Protein AF-A0A7C0VKD2-F1 (afdb_monomer)

Foldseek 3Di:
DCVVVVVVVVVVVVVVVVVDDLVVLLVVLVVCCVVVVDPPVVSVVVSVVVVVVVVVVVVVVVVVVVVVVVVVCVVPVPDDPVNVVVVVVVVVVVVVVVCVVCVDD

pLDDT: mean 83.88, std 10.03, range [48.56, 96.19]

Radius of gyration: 26.83 Å; Cα contacts (8 Å, |Δi|>4): 21; chains: 1; bounding box: 48×20×86 Å

Solvent-accessible surface area (backbone atoms only — not comparable to full-atom values): 5975 Å² total; per-residue (Å²): 133,63,66,64,59,52,53,50,50,52,50,54,48,47,56,57,53,69,63,66,37,72,71,49,49,50,52,56,40,51,49,38,35,74,72,65,78,41,52,73,65,58,38,53,52,50,46,54,52,51,54,52,49,54,54,54,50,51,55,56,49,52,53,49,51,49,52,53,50,52,56,48,44,72,69,43,96,57,81,51,71,65,58,54,50,53,51,51,51,54,48,53,56,50,52,57,51,49,46,70,76,54,61,85,126

Mean predicted aligned error: 10.78 Å

Structure (mmCIF, N/CA/C/O backbone):
data_AF-A0A7C0VKD2-F1
#
_entry.id   AF-A0A7C0VKD2-F1
#
loop_
_atom_site.group_PDB
_atom_site.id
_atom_site.type_symbol
_atom_site.label_atom_id
_atom_site.label_alt_id
_atom_site.label_comp_id
_atom_site.label_asym_id
_atom_site.label_entity_id
_atom_site.label_seq_id
_atom_site.pdbx_PDB_ins_code
_atom_site.Cartn_x
_atom_site.Cartn_y
_atom_site.Cartn_z
_atom_site.occupancy
_atom_site.B_iso_or_equiv
_atom_site.auth_seq_id
_atom_site.auth_comp_id
_atom_site.auth_asym_id
_atom_site.auth_atom_id
_atom_site.pdbx_PDB_model_num
ATOM 1 N N . MET A 1 1 ? 26.749 -1.605 1.612 1.00 48.56 1 MET A N 1
ATOM 2 C CA . MET A 1 1 ? 26.292 -2.326 2.823 1.00 48.56 1 MET A CA 1
ATOM 3 C C . MET A 1 1 ? 24.908 -1.854 3.317 1.00 48.56 1 MET A C 1
ATOM 5 O O . MET A 1 1 ? 24.499 -2.258 4.392 1.00 48.56 1 MET A O 1
ATOM 9 N N . GLU A 1 2 ? 24.150 -1.069 2.533 1.00 59.78 2 GLU A N 1
ATOM 10 C CA . GLU A 1 2 ? 22.852 -0.475 2.935 1.00 59.78 2 GLU A CA 1
ATOM 11 C C . GLU A 1 2 ? 21.632 -1.401 2.734 1.00 59.78 2 GLU A C 1
ATOM 13 O O . GLU A 1 2 ? 20.634 -1.309 3.451 1.00 59.78 2 GLU A O 1
ATOM 18 N N . ILE A 1 3 ? 21.710 -2.334 1.777 1.00 65.00 3 ILE A N 1
ATOM 19 C CA . ILE A 1 3 ? 20.575 -3.186 1.374 1.00 65.00 3 ILE A CA 1
ATOM 20 C C . ILE A 1 3 ? 20.119 -4.113 2.515 1.00 65.00 3 ILE A C 1
ATOM 22 O O . ILE A 1 3 ? 18.922 -4.343 2.684 1.00 65.00 3 ILE A O 1
ATOM 26 N N . SER A 1 4 ? 21.044 -4.604 3.348 1.00 76.75 4 SER A N 1
ATOM 27 C CA . SER A 1 4 ? 20.717 -5.498 4.469 1.00 76.75 4 SER A CA 1
ATOM 28 C C . SER A 1 4 ? 19.884 -4.801 5.548 1.00 76.75 4 SER A C 1
ATOM 30 O O . SER A 1 4 ? 18.963 -5.402 6.105 1.00 76.75 4 SER A O 1
ATOM 32 N N . THR A 1 5 ? 20.158 -3.522 5.816 1.00 79.25 5 THR A N 1
ATOM 33 C CA . THR A 1 5 ? 19.424 -2.717 6.797 1.00 79.25 5 THR A CA 1
ATOM 34 C C . THR A 1 5 ? 18.009 -2.420 6.312 1.00 79.25 5 THR A C 1
ATOM 36 O O . THR A 1 5 ? 17.061 -2.517 7.094 1.00 79.25 5 THR A O 1
ATOM 39 N N . LEU A 1 6 ? 17.842 -2.110 5.022 1.00 77.31 6 LEU A N 1
ATOM 40 C CA . LEU A 1 6 ? 16.530 -1.845 4.436 1.00 77.31 6 LEU A CA 1
ATOM 41 C C . LEU A 1 6 ? 15.669 -3.116 4.385 1.00 77.31 6 LEU A C 1
ATOM 43 O O . LEU A 1 6 ? 14.534 -3.101 4.857 1.00 77.31 6 LEU A O 1
ATOM 47 N N . ALA A 1 7 ? 16.230 -4.241 3.931 1.00 79.44 7 ALA A N 1
ATOM 48 C CA . ALA A 1 7 ? 15.542 -5.533 3.929 1.00 79.44 7 ALA A CA 1
ATOM 49 C C . ALA A 1 7 ? 15.125 -5.969 5.345 1.00 79.44 7 ALA A C 1
ATOM 51 O O . ALA A 1 7 ? 13.996 -6.411 5.556 1.00 79.44 7 ALA A O 1
ATOM 52 N N . ARG A 1 8 ? 15.997 -5.774 6.345 1.00 77.12 8 ARG A N 1
ATOM 53 C CA . ARG A 1 8 ? 15.676 -6.050 7.753 1.00 77.12 8 ARG A CA 1
ATOM 54 C C . ARG A 1 8 ? 14.531 -5.172 8.264 1.00 77.12 8 ARG A C 1
ATOM 56 O O . ARG A 1 8 ? 13.657 -5.683 8.959 1.00 77.12 8 ARG A O 1
ATOM 63 N N . LYS A 1 9 ? 14.506 -3.879 7.920 1.00 77.25 9 LYS A N 1
ATOM 64 C CA . LYS A 1 9 ? 13.400 -2.973 8.281 1.00 77.25 9 LYS A CA 1
ATOM 65 C C . LYS A 1 9 ? 12.082 -3.408 7.639 1.00 77.25 9 LYS A C 1
ATOM 67 O O . LYS A 1 9 ? 11.079 -3.471 8.341 1.00 77.25 9 LYS A O 1
ATOM 72 N N . PHE A 1 10 ? 12.086 -3.772 6.356 1.00 81.38 10 PHE A N 1
ATOM 73 C CA . PHE A 1 10 ? 10.891 -4.280 5.673 1.00 81.38 10 PHE A CA 1
ATOM 74 C C . PHE A 1 10 ? 10.395 -5.605 6.253 1.00 81.38 10 PHE A C 1
ATOM 76 O O . PHE A 1 10 ? 9.194 -5.767 6.432 1.00 81.38 10 PHE A O 1
ATOM 83 N N . LEU A 1 11 ? 11.292 -6.527 6.608 1.00 78.94 11 LEU A N 1
ATOM 84 C CA . LEU A 1 11 ? 10.917 -7.782 7.264 1.00 78.94 11 LEU A CA 1
ATOM 85 C C . LEU A 1 11 ? 10.307 -7.549 8.651 1.00 78.94 11 LEU A C 1
ATOM 87 O O . LEU A 1 11 ? 9.268 -8.123 8.960 1.00 78.94 11 LEU A O 1
ATOM 91 N N . LEU A 1 12 ? 10.910 -6.685 9.473 1.00 74.62 12 LEU A N 1
ATOM 92 C CA . LEU A 1 12 ? 10.379 -6.346 10.799 1.00 74.62 12 LEU A CA 1
ATOM 93 C C . LEU A 1 12 ? 9.018 -5.643 10.710 1.00 74.62 12 LEU A C 1
ATOM 95 O O . LEU A 1 12 ? 8.110 -5.972 11.472 1.00 74.62 12 LEU A O 1
ATOM 99 N N . LEU A 1 13 ? 8.856 -4.723 9.755 1.00 78.06 13 LEU A N 1
ATOM 100 C CA . LEU A 1 13 ? 7.569 -4.088 9.467 1.00 78.06 13 LEU A CA 1
ATOM 101 C C . LEU A 1 13 ? 6.548 -5.094 8.938 1.00 78.06 13 LEU A C 1
ATOM 103 O O . LEU A 1 13 ? 5.394 -5.033 9.339 1.00 78.06 13 LEU A O 1
ATOM 107 N N . GLY A 1 14 ? 6.962 -6.039 8.094 1.00 76.31 14 GLY A N 1
ATOM 108 C CA . GLY A 1 14 ? 6.111 -7.119 7.605 1.00 76.31 14 GLY A CA 1
ATOM 109 C C . GLY A 1 14 ? 5.593 -7.987 8.746 1.00 76.31 14 GLY A C 1
ATOM 110 O O . GLY A 1 14 ? 4.394 -8.206 8.847 1.00 76.31 14 GLY A O 1
ATOM 111 N N . ILE A 1 15 ? 6.463 -8.402 9.667 1.00 76.25 15 ILE A N 1
ATOM 112 C CA . ILE A 1 15 ? 6.069 -9.177 10.853 1.00 76.25 15 ILE A CA 1
ATOM 113 C C . ILE A 1 15 ? 5.114 -8.368 11.749 1.00 76.25 15 ILE A C 1
ATOM 115 O O . ILE A 1 15 ? 4.102 -8.897 12.204 1.00 76.25 15 ILE A O 1
ATOM 119 N N . GLY A 1 16 ? 5.393 -7.079 11.970 1.00 70.69 16 GLY A N 1
ATOM 120 C CA . GLY A 1 16 ? 4.537 -6.200 12.775 1.00 70.69 16 GLY A CA 1
ATOM 121 C C . GLY A 1 16 ? 3.171 -5.918 12.138 1.00 70.69 16 GLY A C 1
ATOM 122 O O . GLY A 1 16 ? 2.152 -5.971 12.821 1.00 70.69 16 GLY A O 1
ATOM 123 N N . ALA A 1 17 ? 3.132 -5.675 10.827 1.00 74.00 17 ALA A N 1
ATOM 124 C CA . ALA A 1 17 ? 1.906 -5.416 10.078 1.00 74.00 17 ALA A CA 1
ATOM 125 C C . ALA A 1 17 ? 1.050 -6.680 9.918 1.00 74.00 17 ALA A C 1
ATOM 127 O O . ALA A 1 17 ? -0.166 -6.609 10.047 1.00 74.00 17 ALA A O 1
ATOM 128 N N . LEU A 1 18 ? 1.670 -7.848 9.712 1.00 69.06 18 LEU A N 1
ATOM 129 C CA . LEU A 1 18 ? 0.966 -9.135 9.680 1.00 69.06 18 LEU A CA 1
ATOM 130 C C . LEU A 1 18 ? 0.373 -9.515 11.045 1.00 69.06 18 LEU A C 1
ATOM 132 O O . LEU A 1 18 ? -0.595 -10.265 11.095 1.00 69.06 18 LEU A O 1
ATOM 136 N N . SER A 1 19 ? 0.915 -8.992 12.150 1.00 71.88 19 SER A N 1
ATOM 137 C CA . SER A 1 19 ? 0.344 -9.187 13.489 1.00 71.88 19 SER A CA 1
ATOM 138 C C . SER A 1 19 ? -0.929 -8.364 13.739 1.00 71.88 19 SER A C 1
ATOM 140 O O . SER A 1 19 ? -1.670 -8.674 14.675 1.00 71.88 19 SER A O 1
ATOM 142 N N . LEU A 1 20 ? -1.182 -7.315 12.950 1.00 76.56 20 LEU A N 1
ATOM 143 C CA . LEU A 1 20 ? -2.381 -6.476 13.024 1.00 76.56 20 LEU A CA 1
ATOM 144 C C . LEU A 1 20 ? -3.426 -6.990 12.026 1.00 76.56 20 LEU A C 1
ATOM 146 O O . LEU A 1 20 ? -3.589 -6.457 10.931 1.00 76.56 20 LEU A O 1
ATOM 150 N N . THR A 1 21 ? -4.127 -8.054 12.413 1.00 82.69 21 THR A N 1
ATOM 151 C CA . THR A 1 21 ? -5.255 -8.614 11.656 1.00 82.69 21 THR A CA 1
ATOM 152 C C . THR A 1 21 ? -6.593 -8.084 12.168 1.00 82.69 21 THR A C 1
ATOM 154 O O . THR A 1 21 ? -6.689 -7.590 13.294 1.00 82.69 21 THR A O 1
ATOM 157 N N . GLU A 1 22 ? -7.643 -8.227 11.355 1.00 84.81 22 GLU A N 1
ATOM 158 C CA . GLU A 1 22 ? -9.027 -7.932 11.753 1.00 84.81 22 GLU A CA 1
ATOM 159 C C . GLU A 1 22 ? -9.405 -8.669 13.046 1.00 84.81 22 GLU A C 1
ATOM 161 O O . GLU A 1 22 ? -9.824 -8.039 14.014 1.00 84.81 22 GLU A O 1
ATOM 166 N N . GLU A 1 23 ? -9.096 -9.965 13.136 1.00 85.81 23 GLU A N 1
ATOM 167 C CA . GLU A 1 23 ? -9.326 -10.779 14.337 1.00 85.81 23 GLU A CA 1
ATOM 168 C C . GLU A 1 23 ? -8.590 -10.247 15.578 1.00 85.81 23 GLU A C 1
ATOM 170 O O . GLU A 1 23 ? -9.126 -10.290 16.689 1.00 85.81 23 GLU A O 1
ATOM 175 N N . ARG A 1 24 ? -7.361 -9.726 15.432 1.00 89.31 24 ARG A N 1
ATOM 176 C CA . ARG A 1 24 ? -6.639 -9.136 16.570 1.00 89.31 24 ARG A CA 1
ATOM 177 C C . ARG A 1 24 ? -7.214 -7.799 17.002 1.00 89.31 24 ARG A C 1
ATOM 179 O O . ARG A 1 24 ? -7.314 -7.570 18.207 1.00 89.31 24 ARG A O 1
ATOM 186 N N . LEU A 1 25 ? -7.621 -6.952 16.062 1.00 89.56 25 LEU A N 1
ATOM 187 C CA . LEU A 1 25 ? -8.306 -5.697 16.375 1.00 89.56 25 LEU A CA 1
ATOM 188 C C . LEU A 1 25 ? -9.623 -5.957 17.108 1.00 89.56 25 LEU A C 1
ATOM 190 O O . LEU A 1 25 ? -9.865 -5.360 18.158 1.00 89.56 25 LEU A O 1
ATOM 194 N N . GLU A 1 26 ? -10.423 -6.905 16.620 1.00 90.31 26 GLU A N 1
ATOM 195 C CA . GLU A 1 26 ? -11.662 -7.318 17.276 1.00 90.31 26 GLU A CA 1
ATOM 196 C C . GLU A 1 26 ? -11.419 -7.822 18.699 1.00 90.31 26 GLU A C 1
ATOM 198 O O . GLU A 1 26 ? -12.149 -7.453 19.617 1.00 90.31 26 GLU A O 1
ATOM 203 N N . GLN A 1 27 ? -10.378 -8.627 18.923 1.00 92.31 27 GLN A N 1
ATOM 204 C CA . GLN A 1 27 ? -10.057 -9.137 20.256 1.00 92.31 27 GLN A CA 1
ATOM 205 C C . GLN A 1 27 ? -9.616 -8.041 21.230 1.00 92.31 27 GLN A C 1
ATOM 207 O O . GLN A 1 27 ? -10.045 -8.053 22.387 1.00 92.31 27 GLN A O 1
ATOM 212 N N . ILE A 1 28 ? -8.7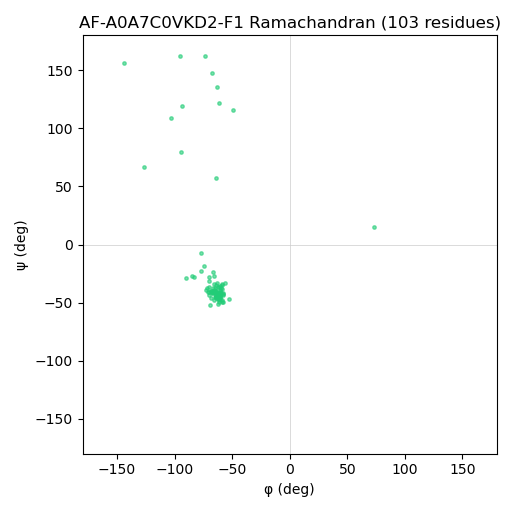88 -7.094 20.780 1.00 91.50 28 ILE A N 1
ATOM 213 C CA . ILE A 1 28 ? -8.338 -5.960 21.599 1.00 91.50 28 ILE A CA 1
ATOM 214 C C . ILE A 1 28 ? -9.546 -5.112 22.001 1.00 91.50 28 ILE A C 1
ATOM 216 O O . ILE A 1 28 ? -9.772 -4.872 23.189 1.00 91.50 28 ILE A O 1
ATOM 220 N N . ILE A 1 29 ? -10.364 -4.728 21.022 1.00 93.06 29 ILE A N 1
ATOM 221 C CA . ILE A 1 29 ? -11.517 -3.852 21.231 1.00 93.06 29 ILE A CA 1
ATOM 222 C C . ILE A 1 29 ? -12.606 -4.564 22.043 1.00 93.06 29 ILE A C 1
ATOM 224 O O . ILE A 1 29 ? -13.166 -3.985 22.973 1.00 93.06 29 ILE A O 1
ATOM 228 N N . SER A 1 30 ? -12.852 -5.853 21.795 1.00 93.12 30 SER A N 1
ATOM 229 C CA . SER A 1 30 ? -13.741 -6.677 22.626 1.00 93.12 30 SER A CA 1
ATOM 230 C C . SER A 1 30 ? -13.263 -6.740 24.081 1.00 93.12 30 SER A C 1
ATOM 232 O O . SER A 1 30 ? -14.080 -6.739 25.003 1.00 93.12 30 SER A O 1
ATOM 234 N N . GLY A 1 31 ? -11.947 -6.746 24.312 1.00 95.31 31 GLY A N 1
ATOM 235 C CA . GLY A 1 31 ? -11.360 -6.634 25.645 1.00 95.31 31 GLY A CA 1
ATOM 236 C C . GLY A 1 31 ? -11.721 -5.324 26.348 1.00 95.31 31 GLY A C 1
ATOM 237 O O . GLY A 1 31 ? -12.107 -5.355 27.515 1.00 95.31 31 GLY A O 1
ATOM 238 N N . MET A 1 32 ? -11.664 -4.196 25.636 1.00 94.25 32 MET A N 1
ATOM 239 C CA . MET A 1 32 ? -12.041 -2.878 26.168 1.00 94.25 32 MET A CA 1
ATOM 240 C C . MET A 1 32 ? -13.543 -2.810 26.483 1.00 94.25 32 MET A C 1
ATOM 242 O O . MET A 1 32 ? -13.935 -2.347 27.553 1.00 94.25 32 MET A O 1
ATOM 246 N N . VAL A 1 33 ? -14.387 -3.388 25.618 1.00 95.50 33 VAL A N 1
ATOM 247 C CA . VAL A 1 33 ? -15.835 -3.515 25.867 1.00 95.50 33 VAL A CA 1
ATOM 248 C C . VAL A 1 33 ? -16.116 -4.346 27.122 1.00 95.50 33 VAL A C 1
ATOM 250 O O . VAL A 1 33 ? -16.940 -3.966 27.950 1.00 95.50 33 VAL A O 1
ATOM 253 N N . LYS A 1 34 ? -15.430 -5.484 27.296 1.00 95.56 34 LYS A N 1
ATOM 254 C CA . LYS A 1 34 ? -15.607 -6.358 28.471 1.00 95.56 34 LYS A CA 1
ATOM 255 C C . LYS A 1 34 ? -15.210 -5.679 29.779 1.00 95.56 34 LYS A C 1
ATOM 257 O O . LYS A 1 34 ? -15.819 -5.959 30.805 1.00 95.56 34 LYS A O 1
ATOM 262 N N . LYS A 1 35 ? -14.203 -4.806 29.741 1.00 96.19 35 LYS A N 1
ATOM 263 C CA . LYS A 1 35 ? -13.773 -4.002 30.892 1.00 96.19 35 LYS A CA 1
ATOM 264 C C . LYS A 1 35 ? -14.690 -2.806 31.169 1.00 96.19 35 LYS A C 1
ATOM 266 O O . LYS A 1 35 ? -14.518 -2.150 32.189 1.00 96.19 35 LYS A O 1
ATOM 271 N N . GLY A 1 36 ? -15.651 -2.532 30.283 1.00 94.12 36 GLY A N 1
ATOM 272 C CA . GLY A 1 36 ? -16.524 -1.364 30.372 1.00 94.12 36 GLY A CA 1
ATOM 273 C C . GLY A 1 36 ? -15.827 -0.048 30.022 1.00 94.12 36 GLY A C 1
ATOM 274 O O . GLY A 1 36 ? -16.366 1.007 30.329 1.00 94.12 36 GLY A O 1
ATOM 275 N N . GLU A 1 37 ? -14.646 -0.098 29.392 1.00 94.94 37 GLU A N 1
ATOM 276 C CA . GLU A 1 37 ? -13.906 1.097 28.955 1.00 94.94 37 GLU A CA 1
ATOM 277 C C . GLU A 1 37 ? -14.605 1.791 27.775 1.00 94.94 37 GLU A C 1
ATOM 279 O O . GLU A 1 37 ? -14.485 3.000 27.612 1.00 94.94 37 GLU A O 1
ATOM 284 N N . ILE A 1 38 ? -15.347 1.022 26.972 1.00 95.12 38 ILE A N 1
ATOM 285 C CA . ILE A 1 38 ? -16.151 1.490 25.837 1.00 95.12 38 ILE A CA 1
ATOM 286 C C . ILE A 1 38 ? -17.444 0.676 25.723 1.00 95.12 38 ILE A C 1
ATOM 288 O O . ILE A 1 38 ? -17.520 -0.480 26.152 1.00 95.12 38 ILE A O 1
ATOM 292 N N . SER A 1 39 ? -18.467 1.248 25.096 1.00 95.44 39 SER A N 1
ATOM 293 C CA . SER A 1 39 ? -19.698 0.533 24.766 1.00 95.44 39 SER A CA 1
ATOM 294 C C . SER A 1 39 ? -19.504 -0.441 23.595 1.00 95.44 39 SER A C 1
ATOM 296 O O . SER A 1 39 ? -18.576 -0.340 22.791 1.00 95.44 39 SER A O 1
ATOM 298 N N . ARG A 1 40 ? -20.433 -1.398 23.448 1.00 92.25 40 ARG A N 1
ATOM 299 C CA . ARG A 1 40 ? -20.453 -2.319 22.293 1.00 92.25 40 ARG A CA 1
ATOM 300 C C . ARG A 1 40 ? -20.575 -1.590 20.955 1.00 92.25 40 ARG A C 1
ATOM 302 O O . ARG A 1 40 ? -20.041 -2.082 19.964 1.00 92.25 40 ARG A O 1
ATOM 309 N N . GLN A 1 41 ? -21.308 -0.478 20.932 1.00 93.94 41 GLN A N 1
ATOM 310 C CA . GLN A 1 41 ? -21.517 0.316 19.726 1.00 93.94 41 GLN A CA 1
ATOM 311 C C . GLN A 1 41 ? -20.203 0.993 19.318 1.00 93.94 41 GLN A C 1
ATOM 313 O O . GLN A 1 41 ? -19.721 0.757 18.216 1.00 93.94 41 GLN A O 1
ATOM 318 N N . GLU A 1 42 ? -19.562 1.697 20.255 1.00 93.62 42 GLU A N 1
ATOM 319 C CA . GLU A 1 42 ? -18.267 2.357 20.034 1.00 93.62 42 GLU A CA 1
ATOM 320 C C . GLU A 1 42 ? -17.180 1.365 19.616 1.00 93.62 42 GLU A C 1
ATOM 322 O O . GLU A 1 42 ? -16.384 1.658 18.730 1.00 93.62 42 GLU A O 1
ATOM 327 N N . GLY A 1 43 ? -17.169 0.160 20.197 1.00 93.38 43 GLY A N 1
ATOM 328 C CA . GLY A 1 43 ? -16.228 -0.884 19.798 1.00 93.38 43 GLY A CA 1
ATOM 329 C C . GLY A 1 43 ? -16.394 -1.320 18.339 1.00 93.38 43 GLY A C 1
ATOM 330 O O . GLY A 1 43 ? -15.405 -1.465 17.623 1.00 93.38 43 GLY A O 1
ATOM 331 N N . ARG A 1 44 ? -17.631 -1.499 17.863 1.00 91.44 44 ARG A N 1
ATOM 332 C CA . ARG A 1 44 ? -17.875 -1.846 16.451 1.00 91.44 44 ARG A CA 1
ATOM 333 C C . ARG A 1 44 ? -17.419 -0.737 15.511 1.00 91.44 44 ARG A C 1
ATOM 335 O O . ARG A 1 44 ? -16.767 -1.030 14.510 1.00 91.44 44 ARG A O 1
ATOM 342 N N . ASP A 1 45 ? -17.718 0.510 15.856 1.00 94.75 45 ASP A N 1
ATOM 343 C CA . ASP A 1 45 ? -17.342 1.666 15.044 1.00 94.75 45 ASP A CA 1
ATOM 344 C C . ASP A 1 45 ? -15.811 1.830 14.987 1.00 94.75 45 ASP A C 1
ATOM 346 O O . ASP A 1 45 ? -15.250 2.036 13.910 1.00 94.75 45 ASP A O 1
ATOM 350 N N . LEU A 1 46 ? -15.116 1.609 16.110 1.00 93.88 46 LEU A N 1
ATOM 351 C CA . LEU A 1 46 ? -13.650 1.616 16.196 1.00 93.88 46 LEU A CA 1
ATOM 352 C C . LEU A 1 46 ? -12.988 0.543 15.324 1.00 93.88 46 LEU A C 1
ATOM 354 O O . LEU A 1 46 ? -12.002 0.838 14.645 1.00 93.88 46 LEU A O 1
ATOM 358 N N . VAL A 1 47 ? -13.515 -0.690 15.319 1.00 91.44 47 VAL A N 1
ATOM 359 C CA . VAL A 1 47 ? -13.001 -1.764 14.445 1.00 91.44 47 VAL A CA 1
ATOM 360 C C . VAL A 1 47 ? -13.096 -1.324 12.984 1.00 91.44 47 VAL A C 1
ATOM 362 O O . VAL A 1 47 ? -12.111 -1.391 12.248 1.00 91.44 47 VAL A O 1
ATOM 365 N N . GLN A 1 48 ? -14.260 -0.822 12.569 1.00 91.88 48 GLN A N 1
ATOM 366 C CA . GLN A 1 48 ? -14.496 -0.404 11.188 1.00 91.88 48 GLN A CA 1
ATOM 367 C C . GLN A 1 48 ? -13.616 0.785 10.781 1.00 91.88 48 GLN A C 1
ATOM 369 O O . GLN A 1 48 ? -13.054 0.791 9.682 1.00 91.88 48 GLN A O 1
ATOM 374 N N . GLU A 1 49 ? -13.438 1.775 11.660 1.00 93.19 49 GLU A N 1
ATOM 375 C CA . GLU A 1 49 ? -12.568 2.924 11.394 1.00 93.19 49 GLU A CA 1
ATOM 376 C C . GLU A 1 49 ? -11.100 2.501 11.236 1.00 93.19 49 GLU A C 1
ATOM 378 O O . GLU A 1 49 ? -10.431 2.925 10.289 1.00 93.19 49 GLU A O 1
ATOM 383 N N . MET A 1 50 ? -10.608 1.628 12.120 1.00 91.06 50 MET A N 1
ATOM 384 C CA . MET A 1 50 ? -9.241 1.102 12.069 1.00 91.06 50 MET A CA 1
ATOM 385 C C . MET A 1 50 ? -8.989 0.330 10.772 1.00 91.06 50 MET A C 1
ATOM 387 O O . MET A 1 50 ? -8.007 0.600 10.079 1.00 91.06 50 MET A O 1
ATOM 391 N N . LEU A 1 51 ? -9.897 -0.575 10.393 1.00 88.44 51 LEU A N 1
ATOM 392 C CA . LEU A 1 51 ? -9.792 -1.331 9.140 1.00 88.44 51 LEU A CA 1
ATOM 393 C C . LEU A 1 51 ? -9.787 -0.408 7.917 1.00 88.44 51 LEU A C 1
ATOM 395 O O . LEU A 1 51 ? -8.984 -0.585 6.996 1.00 88.44 51 LEU A O 1
ATOM 399 N N . LYS A 1 52 ? -10.644 0.618 7.918 1.00 91.19 52 LYS A N 1
ATOM 400 C CA . LYS A 1 52 ? -10.697 1.612 6.845 1.00 91.19 52 LYS A CA 1
ATOM 401 C C . LYS A 1 52 ? -9.394 2.407 6.738 1.00 91.19 52 LYS A C 1
ATOM 403 O O . LY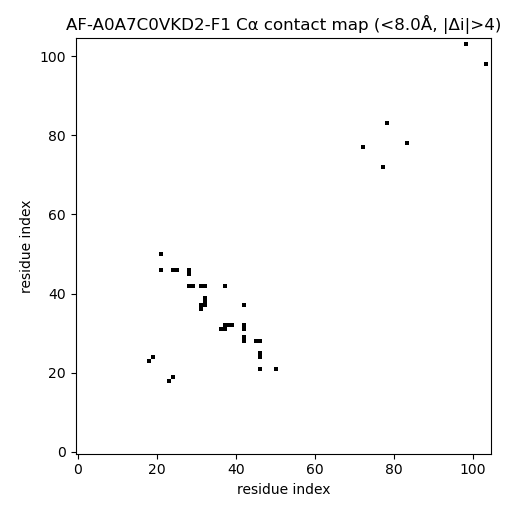S A 1 52 ? -8.878 2.555 5.630 1.00 91.19 52 LYS A O 1
ATOM 408 N N . LYS A 1 53 ? -8.839 2.871 7.864 1.00 89.56 53 LYS A N 1
ATOM 409 C CA . LYS A 1 53 ? -7.540 3.566 7.904 1.00 89.56 53 LYS A CA 1
ATOM 410 C C . LYS A 1 53 ? -6.413 2.683 7.387 1.00 89.56 53 LYS A C 1
ATOM 412 O O . LYS A 1 53 ? -5.641 3.130 6.549 1.00 89.56 53 LYS A O 1
ATOM 417 N N . ILE A 1 54 ? -6.351 1.423 7.820 1.00 86.75 54 ILE A N 1
ATOM 418 C CA . ILE A 1 54 ? -5.339 0.464 7.353 1.00 86.75 54 ILE A CA 1
ATOM 419 C C . ILE A 1 54 ? -5.408 0.307 5.831 1.00 86.75 54 ILE A C 1
ATOM 421 O O . ILE A 1 54 ? -4.374 0.318 5.163 1.00 86.75 54 ILE A O 1
ATOM 425 N N . LYS A 1 55 ? -6.617 0.202 5.268 1.00 85.81 55 LYS A N 1
ATOM 426 C CA . LYS A 1 55 ? -6.802 0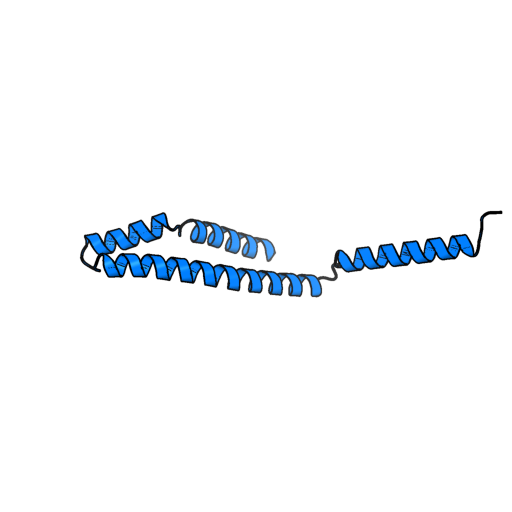.099 3.817 1.00 85.81 55 LYS A CA 1
ATOM 427 C C . LYS A 1 55 ? -6.298 1.347 3.084 1.00 85.81 55 LYS A C 1
ATOM 429 O O . LYS A 1 55 ? -5.550 1.210 2.124 1.00 85.81 55 LYS A O 1
ATOM 434 N N . GLN A 1 56 ? -6.646 2.541 3.563 1.00 89.31 56 GLN A N 1
ATOM 435 C CA . GLN A 1 56 ? -6.185 3.802 2.969 1.00 89.31 56 GLN A CA 1
ATOM 436 C C . GLN A 1 56 ? -4.662 3.973 3.056 1.00 89.31 56 GLN A C 1
ATOM 438 O O . GLN A 1 56 ? -4.022 4.354 2.078 1.00 89.31 56 GLN A O 1
ATOM 443 N N . GLU A 1 57 ? -4.064 3.653 4.204 1.00 86.50 57 GLU A N 1
ATOM 444 C CA . GLU A 1 57 ? -2.613 3.732 4.387 1.00 86.50 57 GLU A CA 1
ATOM 445 C C . GLU A 1 57 ? -1.864 2.721 3.513 1.00 86.50 57 GLU A C 1
ATOM 447 O O . GLU A 1 57 ? -0.791 3.034 2.997 1.00 86.50 57 GLU A O 1
ATOM 452 N N . LYS A 1 58 ? -2.432 1.531 3.277 1.00 85.12 58 LYS A N 1
ATOM 453 C CA . LYS A 1 58 ? -1.848 0.536 2.370 1.00 85.12 58 LYS A CA 1
ATOM 454 C C . LYS A 1 58 ? -1.749 1.060 0.935 1.00 85.12 58 LYS A C 1
ATOM 456 O O . LYS A 1 58 ? -0.706 0.877 0.304 1.00 85.12 58 LYS A O 1
ATOM 461 N N . ASP A 1 59 ? -2.799 1.707 0.438 1.00 85.19 59 ASP A N 1
ATOM 462 C CA . ASP A 1 59 ? -2.827 2.250 -0.924 1.00 85.19 59 ASP A CA 1
ATOM 463 C C . ASP A 1 59 ? -1.806 3.392 -1.072 1.00 85.19 59 ASP A C 1
ATOM 465 O O . ASP A 1 59 ? -0.936 3.340 -1.945 1.00 85.19 59 ASP A O 1
ATOM 469 N N . ASN A 1 60 ? -1.803 4.340 -0.127 1.00 87.56 60 ASN A N 1
ATOM 470 C CA . ASN A 1 60 ? -0.828 5.436 -0.077 1.00 87.56 60 ASN A CA 1
ATOM 471 C C . ASN A 1 60 ? 0.623 4.934 0.008 1.00 87.56 60 ASN A C 1
ATOM 473 O O . ASN A 1 60 ? 1.531 5.485 -0.621 1.00 87.56 60 ASN A O 1
ATOM 477 N N . LEU A 1 61 ? 0.866 3.896 0.813 1.00 86.62 61 LEU A N 1
ATOM 478 C CA . LEU A 1 61 ? 2.187 3.294 0.957 1.00 86.62 61 LEU A CA 1
ATOM 479 C C . LEU A 1 61 ? 2.627 2.609 -0.341 1.00 86.62 61 LEU A C 1
ATOM 481 O O . LEU A 1 61 ? 3.785 2.746 -0.730 1.00 86.62 61 LEU A O 1
ATOM 485 N N . SER A 1 62 ? 1.720 1.904 -1.024 1.00 83.56 62 SER A N 1
ATOM 486 C CA . SER A 1 62 ? 2.019 1.254 -2.303 1.00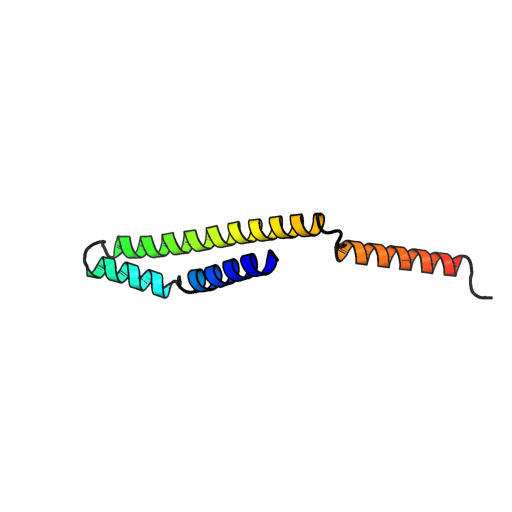 83.56 62 SER A CA 1
ATOM 487 C C . SER A 1 62 ? 2.439 2.268 -3.367 1.00 83.56 62 SER A C 1
ATOM 489 O O . SER A 1 62 ? 3.437 2.049 -4.053 1.00 83.56 62 S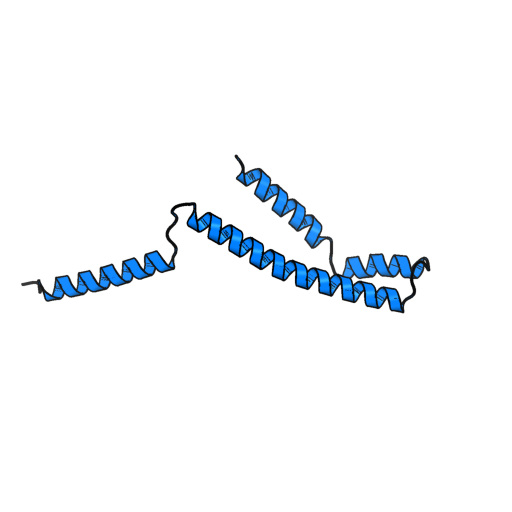ER A O 1
ATOM 491 N N . GLU A 1 63 ? 1.742 3.403 -3.461 1.00 88.94 63 GLU A N 1
ATOM 492 C CA . GLU A 1 63 ? 2.109 4.486 -4.378 1.00 88.94 63 GLU A CA 1
ATOM 493 C C . GLU A 1 63 ? 3.475 5.091 -4.048 1.00 88.94 63 GLU A C 1
ATOM 495 O O . GLU A 1 63 ? 4.303 5.268 -4.944 1.00 88.94 63 GLU A O 1
ATOM 500 N N . LYS A 1 64 ? 3.752 5.357 -2.764 1.00 86.38 64 LYS A N 1
ATOM 501 C CA . LYS A 1 64 ? 5.061 5.872 -2.332 1.00 86.38 64 LYS A CA 1
ATOM 502 C C . LYS A 1 64 ? 6.189 4.901 -2.660 1.00 86.38 64 LYS A C 1
ATOM 504 O O . LYS A 1 64 ? 7.216 5.333 -3.172 1.00 86.38 64 LYS A O 1
ATOM 509 N N . ILE A 1 65 ? 5.996 3.606 -2.401 1.00 86.44 65 ILE A N 1
ATOM 510 C CA . ILE A 1 65 ? 6.994 2.576 -2.714 1.00 86.44 65 ILE A CA 1
ATOM 511 C C . ILE A 1 65 ? 7.246 2.513 -4.220 1.00 86.44 65 ILE A C 1
ATOM 513 O O . ILE A 1 65 ? 8.406 2.496 -4.619 1.00 86.44 65 ILE A O 1
ATOM 517 N N . LYS A 1 66 ? 6.194 2.512 -5.052 1.00 84.00 66 LYS A N 1
ATOM 518 C CA . LYS A 1 66 ? 6.347 2.528 -6.516 1.00 84.00 66 LYS A CA 1
ATOM 519 C C . LYS A 1 66 ? 7.138 3.745 -6.977 1.00 84.00 66 LYS A C 1
ATOM 521 O O . LYS A 1 66 ? 8.126 3.589 -7.676 1.00 84.00 66 LYS A O 1
ATOM 526 N N . LYS A 1 67 ? 6.764 4.937 -6.511 1.00 86.12 67 LYS A N 1
ATOM 527 C CA . LYS A 1 67 ? 7.437 6.184 -6.883 1.00 86.12 67 LYS A CA 1
ATOM 528 C C . LYS A 1 67 ? 8.908 6.207 -6.464 1.00 86.12 67 LYS A C 1
ATOM 530 O O . LYS A 1 67 ? 9.755 6.668 -7.225 1.00 86.12 67 LYS A O 1
ATOM 535 N N . GLU A 1 68 ? 9.216 5.722 -5.263 1.00 83.38 68 GLU A N 1
ATOM 536 C CA . GLU A 1 68 ? 10.597 5.643 -4.786 1.00 83.38 68 GLU A CA 1
ATOM 537 C C . GLU A 1 68 ? 11.396 4.609 -5.588 1.00 83.38 68 GLU A C 1
ATOM 539 O O . GLU A 1 68 ? 12.539 4.861 -5.954 1.00 83.38 68 GLU A O 1
ATOM 544 N N . PHE A 1 69 ? 10.784 3.468 -5.915 1.00 82.50 69 PHE A N 1
ATOM 545 C CA . PHE A 1 69 ? 11.400 2.436 -6.744 1.00 82.50 69 PHE A CA 1
ATOM 546 C C . PHE A 1 69 ? 11.681 2.932 -8.167 1.00 82.50 69 PHE A C 1
ATOM 548 O O . PHE A 1 69 ? 12.794 2.749 -8.652 1.00 82.50 69 PHE A O 1
ATOM 555 N N . ASP A 1 70 ? 10.726 3.618 -8.797 1.00 81.12 70 ASP A N 1
ATOM 556 C CA . ASP A 1 70 ? 10.895 4.229 -10.119 1.00 81.12 70 ASP A CA 1
ATOM 557 C C . ASP A 1 70 ? 12.018 5.279 -10.097 1.00 81.12 70 ASP A C 1
ATOM 559 O O . ASP A 1 70 ? 12.905 5.257 -10.941 1.00 81.12 70 ASP A O 1
ATOM 563 N N . SER A 1 71 ? 12.057 6.135 -9.070 1.00 81.06 71 SER A N 1
ATOM 564 C CA . SER A 1 71 ? 13.123 7.131 -8.862 1.00 81.06 71 SER A CA 1
ATOM 565 C C . SER A 1 71 ? 14.506 6.498 -8.665 1.00 81.06 71 SER A C 1
ATOM 567 O O . SER A 1 71 ? 15.514 7.043 -9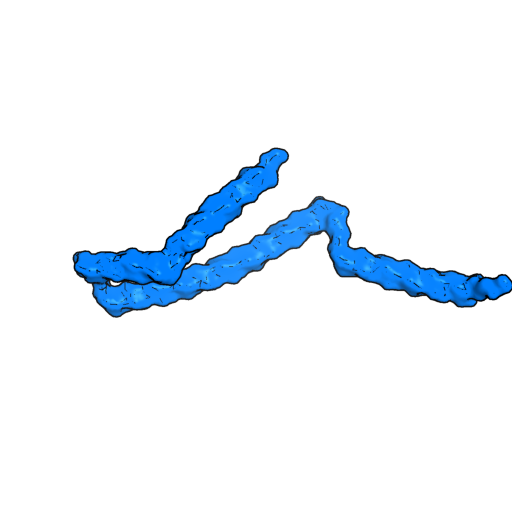.114 1.00 81.06 71 SER A O 1
ATOM 569 N N . LEU A 1 72 ? 14.585 5.347 -7.991 1.00 79.81 72 LEU A N 1
ATOM 570 C CA . LEU A 1 72 ? 15.831 4.591 -7.874 1.00 79.81 72 LEU A CA 1
ATOM 571 C C . LEU A 1 72 ? 16.229 3.973 -9.217 1.00 79.81 72 LEU A C 1
ATOM 573 O O . LEU A 1 72 ? 17.395 4.064 -9.582 1.00 79.81 72 LEU A O 1
ATOM 577 N N . MET A 1 73 ? 15.283 3.397 -9.959 1.00 71.56 73 MET A N 1
ATOM 578 C CA . MET A 1 73 ? 15.531 2.834 -11.293 1.00 71.56 73 MET A CA 1
ATOM 579 C C . MET A 1 73 ? 15.907 3.896 -12.329 1.00 71.56 73 MET A C 1
ATOM 581 O O . MET A 1 73 ? 16.642 3.583 -13.247 1.00 71.56 73 MET A O 1
ATOM 585 N N . ASP A 1 74 ? 15.472 5.145 -12.171 1.00 73.69 74 ASP A N 1
ATOM 586 C CA . ASP A 1 74 ? 15.925 6.250 -13.025 1.00 73.69 74 ASP A CA 1
ATOM 587 C C . ASP A 1 74 ? 17.346 6.735 -12.648 1.00 73.69 74 ASP A C 1
ATOM 589 O O . ASP A 1 74 ? 18.038 7.344 -13.461 1.00 73.69 74 ASP A O 1
ATOM 593 N N . LYS A 1 75 ? 17.801 6.499 -11.407 1.00 73.31 75 LYS A N 1
ATOM 594 C CA . LYS A 1 75 ? 19.136 6.912 -10.916 1.00 73.31 75 LYS A CA 1
ATOM 595 C C . LYS A 1 75 ? 20.223 5.869 -11.135 1.00 73.31 75 LYS A C 1
ATOM 597 O O . LYS A 1 75 ? 21.402 6.212 -11.193 1.00 73.31 75 LYS A O 1
ATOM 602 N N . VAL A 1 76 ? 19.846 4.598 -11.157 1.00 69.06 76 VAL A N 1
ATOM 603 C CA . VAL A 1 76 ? 20.727 3.498 -11.537 1.00 69.06 76 VAL A CA 1
ATOM 604 C C . VAL A 1 76 ? 20.469 3.309 -13.023 1.00 69.06 76 VAL A C 1
ATOM 606 O O . VAL A 1 76 ? 19.327 3.065 -13.356 1.00 69.06 76 VAL A O 1
ATOM 609 N N . ASP A 1 77 ? 21.467 3.464 -13.894 1.00 65.38 77 ASP A N 1
ATOM 610 C CA . ASP A 1 77 ? 21.358 3.455 -15.371 1.00 65.38 77 ASP A CA 1
ATOM 611 C C . ASP A 1 77 ? 20.899 2.084 -15.937 1.00 65.38 77 ASP A C 1
ATOM 613 O O . ASP A 1 77 ? 21.606 1.398 -16.674 1.00 65.38 77 ASP A O 1
ATOM 617 N N . VAL A 1 78 ? 19.739 1.610 -15.483 1.00 69.62 78 VAL A N 1
ATOM 618 C CA . VAL A 1 78 ? 19.137 0.314 -15.767 1.00 69.62 78 VAL A CA 1
ATOM 619 C C . VAL A 1 78 ? 18.031 0.568 -16.784 1.00 69.6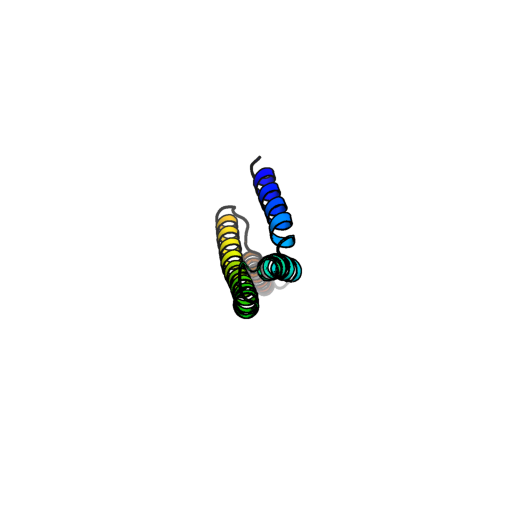2 78 VAL A C 1
ATOM 621 O O . VAL A 1 78 ? 17.000 1.143 -16.429 1.00 69.62 78 VAL A O 1
ATOM 624 N N . PRO A 1 79 ? 18.209 0.139 -18.042 1.00 68.56 79 PRO A N 1
ATOM 625 C CA . PRO A 1 79 ? 17.227 0.394 -19.082 1.00 68.56 79 PRO A CA 1
ATOM 626 C C . PRO A 1 79 ? 15.901 -0.292 -18.754 1.00 68.56 79 PRO A C 1
ATOM 628 O O . PRO A 1 79 ? 15.857 -1.466 -18.361 1.00 68.56 79 PRO A O 1
ATOM 631 N N . LYS A 1 80 ? 14.797 0.434 -18.945 1.00 77.88 80 LYS A N 1
ATOM 632 C CA . LYS A 1 80 ? 13.450 -0.108 -18.743 1.00 77.88 80 LYS A CA 1
ATOM 633 C C . LYS A 1 80 ? 13.180 -1.172 -19.804 1.00 77.88 80 LYS A C 1
ATOM 635 O O . LYS A 1 80 ? 13.604 -1.063 -20.953 1.00 77.88 80 LYS A O 1
ATOM 640 N N . GLN A 1 81 ? 12.395 -2.193 -19.457 1.00 80.12 81 GLN A N 1
ATOM 641 C CA . GLN A 1 81 ? 12.034 -3.251 -20.412 1.00 80.12 81 GLN A CA 1
ATOM 642 C C . GLN A 1 81 ? 11.361 -2.688 -21.677 1.00 80.12 81 GLN A C 1
ATOM 644 O O . GLN A 1 81 ? 11.546 -3.226 -22.768 1.00 80.12 81 GLN A O 1
ATOM 649 N N . SER A 1 82 ? 10.601 -1.599 -21.538 1.00 79.94 82 SER A N 1
ATOM 650 C CA . SER A 1 82 ? 9.994 -0.872 -22.654 1.00 79.94 82 SER A CA 1
ATOM 651 C C . SER A 1 82 ? 11.035 -0.298 -23.614 1.00 79.94 82 SER A C 1
ATOM 653 O O . SER A 1 82 ? 10.895 -0.471 -24.819 1.00 79.94 82 SER A O 1
ATOM 655 N N . GLU A 1 83 ? 12.099 0.310 -23.089 1.00 80.94 83 GLU A N 1
ATOM 656 C CA . GLU A 1 83 ? 13.185 0.896 -23.882 1.00 80.94 83 GLU A CA 1
ATOM 657 C C . GLU A 1 83 ? 13.960 -0.195 -24.628 1.00 80.94 83 GLU A C 1
ATOM 659 O O . GLU A 1 83 ? 14.256 -0.054 -25.811 1.00 80.94 83 GLU A O 1
ATOM 664 N N . ILE A 1 84 ? 14.207 -1.340 -23.978 1.00 87.44 84 ILE A N 1
ATOM 665 C CA . ILE A 1 84 ? 14.823 -2.511 -24.624 1.00 87.44 84 ILE A CA 1
ATOM 666 C C . ILE A 1 84 ? 13.949 -3.022 -25.776 1.00 87.44 84 ILE A C 1
ATOM 668 O O . ILE A 1 84 ? 14.464 -3.378 -26.837 1.00 87.44 84 ILE A O 1
ATOM 672 N N . ASN A 1 85 ? 12.632 -3.088 -25.580 1.00 89.00 85 ASN A N 1
ATOM 673 C CA . ASN A 1 85 ? 11.708 -3.560 -26.610 1.00 89.00 85 ASN A CA 1
ATOM 674 C C . ASN A 1 85 ? 11.634 -2.589 -27.796 1.00 89.00 85 ASN A C 1
ATOM 676 O O . ASN A 1 85 ? 11.647 -3.038 -28.941 1.00 89.00 85 ASN A O 1
ATOM 680 N N . GLU A 1 86 ? 11.619 -1.282 -27.536 1.00 91.81 86 GLU A N 1
ATOM 681 C CA . GLU A 1 86 ? 11.673 -0.254 -28.578 1.00 91.81 86 GLU A CA 1
ATOM 682 C C . GLU A 1 86 ? 12.975 -0.353 -29.384 1.00 91.81 86 GLU A C 1
ATOM 684 O O . GLU A 1 86 ? 12.955 -0.326 -30.616 1.00 91.81 86 GLU A O 1
ATOM 689 N N . LEU A 1 87 ? 14.109 -0.563 -28.706 1.00 90.69 87 LEU A N 1
ATOM 690 C CA . LEU A 1 87 ? 15.395 -0.756 -29.370 1.00 90.69 87 LEU A CA 1
ATOM 691 C C . LEU A 1 87 ? 15.387 -2.005 -30.262 1.00 90.69 87 LEU A C 1
ATOM 693 O O . LEU A 1 87 ? 15.830 -1.937 -31.405 1.00 90.69 87 LEU A O 1
ATOM 697 N N . LYS A 1 88 ? 14.832 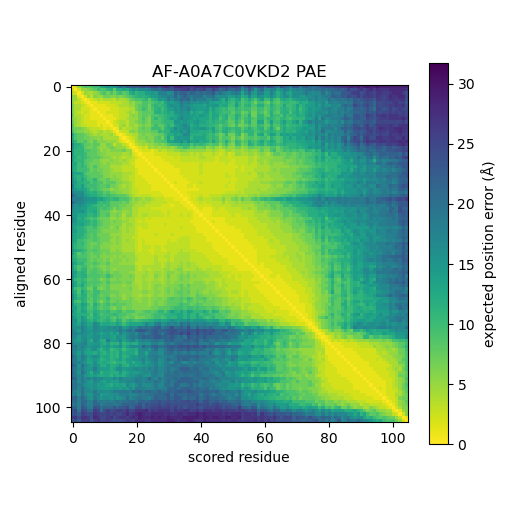-3.126 -29.778 1.00 92.38 88 LYS A N 1
ATOM 698 C CA . LYS A 1 88 ? 14.684 -4.362 -30.567 1.00 92.38 88 LYS A CA 1
ATOM 699 C C . LYS A 1 88 ? 13.829 -4.153 -31.811 1.00 92.38 88 LYS A C 1
ATOM 701 O O . LYS A 1 88 ? 14.185 -4.651 -32.873 1.00 92.38 88 LYS A O 1
ATOM 706 N N . GLN A 1 89 ? 12.728 -3.412 -31.695 1.00 94.69 89 GLN A N 1
ATOM 707 C CA . GLN A 1 89 ? 11.882 -3.104 -32.844 1.00 94.69 89 GLN A CA 1
ATOM 708 C C . GLN A 1 89 ? 12.636 -2.256 -33.874 1.00 94.69 89 GLN A C 1
ATOM 710 O O . GLN A 1 89 ? 12.631 -2.587 -35.057 1.00 94.69 89 GLN A O 1
ATOM 715 N N . ARG A 1 90 ? 13.343 -1.208 -33.432 1.00 94.62 90 ARG A N 1
ATOM 716 C CA . ARG A 1 90 ? 14.160 -0.374 -34.328 1.00 94.62 90 ARG A CA 1
ATOM 717 C C . ARG A 1 90 ? 15.260 -1.182 -35.012 1.00 94.62 90 ARG A C 1
ATOM 719 O O . ARG A 1 90 ? 15.516 -0.956 -36.189 1.00 94.62 90 ARG A O 1
ATOM 726 N N . VAL A 1 91 ? 15.889 -2.121 -34.302 1.00 95.38 91 VAL A N 1
ATOM 727 C CA . VAL A 1 91 ? 16.876 -3.043 -34.885 1.00 95.38 91 VAL A CA 1
ATOM 728 C C . VAL A 1 91 ? 16.229 -3.904 -35.969 1.00 95.38 91 VAL A C 1
ATOM 730 O O . VAL A 1 91 ? 16.722 -3.896 -37.090 1.00 95.38 91 VAL A O 1
ATOM 733 N N . ALA A 1 92 ? 15.085 -4.534 -35.696 1.00 93.50 92 ALA A N 1
ATOM 734 C CA . ALA A 1 92 ? 14.379 -5.353 -36.683 1.00 93.50 92 ALA A CA 1
ATOM 735 C C . ALA A 1 92 ? 13.954 -4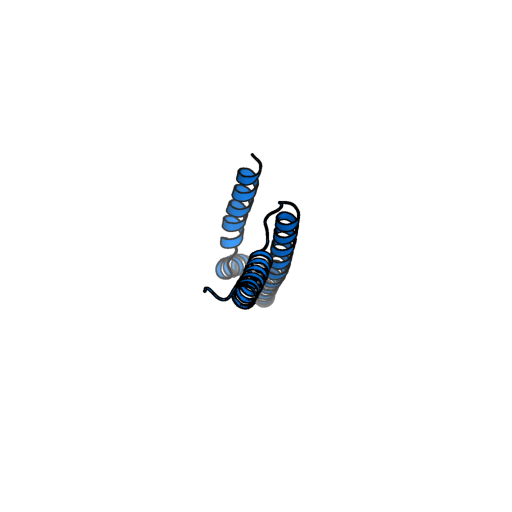.551 -37.931 1.00 93.50 92 ALA A C 1
ATOM 737 O O . ALA A 1 92 ? 14.071 -5.026 -39.059 1.00 93.50 92 ALA A O 1
ATOM 738 N N . GLU A 1 93 ? 13.495 -3.308 -37.757 1.00 93.94 93 GLU A N 1
ATOM 739 C CA . GLU A 1 93 ? 13.159 -2.419 -38.877 1.00 93.94 93 GLU A CA 1
ATOM 740 C C . GLU A 1 93 ? 14.384 -2.047 -39.724 1.00 93.94 93 GLU A C 1
ATOM 742 O O . GLU A 1 93 ? 14.279 -1.912 -40.945 1.00 93.94 93 GLU A O 1
ATOM 747 N N . LEU A 1 94 ? 15.542 -1.851 -39.090 1.00 92.81 94 LEU A N 1
ATOM 748 C CA . LEU A 1 94 ? 16.795 -1.565 -39.787 1.00 92.81 94 LEU A CA 1
ATOM 749 C C . LEU A 1 94 ? 17.322 -2.800 -40.523 1.00 92.81 94 LEU A C 1
ATOM 751 O O . LEU A 1 94 ? 17.752 -2.667 -41.666 1.00 92.81 94 LEU A O 1
ATOM 755 N N . GLU A 1 95 ? 17.238 -3.979 -39.908 1.00 92.19 95 GLU A N 1
ATOM 756 C CA . GLU A 1 95 ? 17.592 -5.262 -40.528 1.00 92.19 95 GLU A CA 1
ATOM 757 C C . GLU A 1 95 ? 16.744 -5.514 -41.782 1.00 92.19 95 GLU A C 1
ATOM 759 O O . GLU A 1 95 ? 17.292 -5.757 -42.856 1.00 92.19 95 GLU A O 1
ATOM 764 N N . ALA A 1 96 ? 15.424 -5.318 -41.695 1.00 90.62 96 ALA A N 1
ATOM 765 C CA . ALA A 1 96 ? 14.522 -5.466 -42.838 1.00 90.62 96 ALA A CA 1
ATOM 766 C C . ALA A 1 96 ? 14.827 -4.474 -43.978 1.00 90.62 96 ALA A C 1
ATOM 768 O O . ALA A 1 96 ? 14.713 -4.811 -45.157 1.00 90.62 96 ALA A O 1
ATOM 769 N N . LYS A 1 97 ? 15.221 -3.235 -43.652 1.00 90.38 97 LYS A N 1
ATOM 770 C CA . LYS A 1 97 ? 15.635 -2.240 -44.660 1.00 90.38 97 LYS A CA 1
ATOM 771 C C . LYS A 1 97 ? 16.969 -2.601 -45.312 1.00 90.38 97 LYS A C 1
ATOM 773 O O . LYS A 1 97 ? 17.134 -2.362 -46.504 1.00 90.38 97 LYS A O 1
ATOM 778 N N . LEU A 1 98 ? 17.907 -3.161 -44.550 1.00 88.56 98 LEU A N 1
ATOM 779 C CA . LEU A 1 98 ? 19.192 -3.634 -45.067 1.00 88.56 98 LEU A CA 1
ATOM 780 C C . LEU A 1 98 ? 19.009 -4.794 -46.051 1.00 88.56 98 LEU A C 1
ATOM 782 O O . LEU A 1 98 ? 19.592 -4.744 -47.130 1.00 88.56 98 LEU A O 1
ATOM 786 N N . GLU A 1 99 ? 18.148 -5.768 -45.743 1.00 85.12 99 GLU A N 1
ATOM 787 C CA . GLU A 1 99 ? 17.812 -6.859 -46.674 1.00 85.12 99 GLU A CA 1
ATOM 788 C C . GLU A 1 99 ? 17.189 -6.351 -47.983 1.00 85.12 99 GLU A C 1
ATOM 790 O O . GLU A 1 99 ? 17.472 -6.883 -49.052 1.00 85.12 99 GLU A O 1
ATOM 795 N N . GLN A 1 100 ? 16.374 -5.292 -47.934 1.00 81.56 100 GLN A N 1
ATOM 796 C CA . GLN A 1 100 ? 15.798 -4.687 -49.144 1.00 81.56 100 GLN A CA 1
ATOM 797 C C . GLN A 1 100 ? 16.829 -3.946 -50.003 1.00 81.56 100 GLN A C 1
ATOM 799 O O . GLN A 1 100 ? 16.668 -3.868 -51.219 1.00 81.56 100 GLN A O 1
ATOM 804 N N . LEU A 1 101 ? 17.861 -3.372 -49.381 1.00 78.19 101 LEU A N 1
ATOM 805 C CA . LEU A 1 101 ? 18.927 -2.646 -50.075 1.00 78.19 101 LEU A CA 1
ATOM 806 C C . LEU A 1 101 ? 20.008 -3.585 -50.624 1.00 78.19 101 LEU A C 1
ATOM 808 O O . LEU A 1 101 ? 20.660 -3.249 -51.609 1.00 78.19 101 LEU A O 1
ATOM 812 N N . HIS A 1 102 ? 20.198 -4.739 -49.985 1.00 71.50 102 HIS A N 1
ATOM 813 C CA . HIS A 1 102 ? 21.131 -5.789 -50.382 1.00 71.50 102 HIS A CA 1
ATOM 814 C C . HIS A 1 102 ? 20.375 -7.124 -50.495 1.00 71.50 102 HIS A C 1
ATOM 816 O O . HIS A 1 102 ? 20.605 -8.021 -49.677 1.00 71.50 102 HIS A O 1
ATOM 822 N N . PRO A 1 103 ? 19.452 -7.273 -51.466 1.00 65.25 103 PRO A N 1
ATOM 823 C CA . PRO A 1 103 ? 18.828 -8.563 -51.708 1.00 65.25 103 PRO A CA 1
ATOM 824 C C . PRO A 1 103 ? 19.942 -9.534 -52.094 1.00 65.25 103 PRO A C 1
ATOM 826 O O . PRO A 1 103 ? 20.700 -9.251 -53.019 1.00 65.25 103 PRO A O 1
ATOM 829 N N . ALA A 1 104 ? 20.088 -10.616 -51.326 1.00 62.28 104 ALA A N 1
ATOM 830 C CA . ALA A 1 104 ? 21.121 -11.619 -51.549 1.00 62.28 104 ALA A CA 1
ATOM 831 C C . ALA A 1 104 ? 21.126 -12.045 -53.029 1.00 62.28 104 ALA A C 1
ATOM 833 O O . ALA A 1 104 ? 20.117 -12.559 -53.517 1.00 62.28 104 ALA A O 1
ATOM 834 N N . GLU A 1 105 ? 22.232 -11.762 -53.726 1.00 52.03 105 GLU A N 1
ATOM 835 C CA . GLU A 1 105 ? 22.538 -12.324 -55.050 1.00 52.03 105 GLU A CA 1
ATOM 836 C C . GLU A 1 105 ? 22.712 -13.845 -54.973 1.00 52.03 105 GLU A C 1
ATOM 838 O O . GLU A 1 105 ? 23.302 -14.334 -53.978 1.00 52.03 105 GLU A O 1
#

Secondary structure (DSSP, 8-state):
--HHHHHHHHHHHHHHHHT--HHHHHHHHHHHHHTTSS-HHHHHHHHHHHHHHHHHHHHHHHHHHHHHHHHHHHHTT---HHHHHHHHHHHHHHHHHHHHHS---

Sequence (105 aa):
MEISTLARKFLLLGIGALSLTEERLEQIISGMVKKGEISRQEGRDLVQEMLKKIKQEKDNLSEKIKKEFDSLMDKVDVPKQSEINELKQRVAELEAKLEQLHPAE